Protein AF-A0A660N6W1-F1 (afdb_monomer_lite)

Secondary structure (DSSP, 8-state):
---------------SEEEEEETTEEEEEE--SS------TT--EEEEEEEEE-TT-SS---EEEEEEEE-TT---EE--HHHH----SEEE-TT--EEEEEEE-SB-SSSPBPEEEEEEEEETTEEPBTTEETTEEEEEETTEEEEEEPP--------

Foldseek 3Di:
DDDDDDDDDDDDDDPQWDFDQDPNDTDTDRHDPDPPPVPPLFFFDKAKFFEAEDPVCPFFFKWFKWKWKDFPVDDIGTPDCVVQVWDGRDIQHRPHGMDIDGRHTQADPVRTGIQMWMDIQATHHAGDDPQDGPQWGWDTDRRYIYIYGNPDPDDDDDD

Structure (mmCIF, N/CA/C/O backbone):
data_AF-A0A660N6W1-F1
#
_entry.id   AF-A0A660N6W1-F1
#
loop_
_atom_site.group_PDB
_atom_site.id
_atom_site.type_symbol
_atom_site.label_atom_id
_atom_site.label_alt_id
_atom_site.label_comp_id
_atom_site.label_asym_id
_atom_site.label_entity_id
_atom_site.label_seq_id
_atom_site.pdbx_PDB_ins_code
_atom_site.Cartn_x
_atom_site.Cartn_y
_atom_site.Cartn_z
_atom_site.occupancy
_atom_site.B_iso_or_equiv
_atom_site.auth_seq_id
_atom_site.auth_comp_id
_atom_site.auth_asym_id
_atom_site.auth_atom_id
_atom_site.pdbx_PDB_model_num
ATOM 1 N N . MET A 1 1 ? -23.979 43.319 13.286 1.00 30.59 1 MET A N 1
ATOM 2 C CA . MET A 1 1 ? -23.579 43.228 11.863 1.00 30.59 1 MET A CA 1
ATOM 3 C C . MET A 1 1 ? -22.225 42.521 11.792 1.00 30.59 1 MET A C 1
ATOM 5 O O . MET A 1 1 ? -21.329 42.966 12.482 1.00 30.59 1 MET A O 1
ATOM 9 N N . ARG A 1 2 ? -22.143 41.420 11.018 1.00 29.36 2 ARG A N 1
ATOM 10 C CA . ARG A 1 2 ? -20.960 40.712 10.450 1.00 29.36 2 ARG A CA 1
ATOM 11 C C . ARG A 1 2 ? -19.738 40.310 11.326 1.00 29.36 2 ARG A C 1
ATOM 13 O O . ARG A 1 2 ? -18.874 41.118 11.604 1.00 29.36 2 ARG A O 1
ATOM 20 N N . ILE A 1 3 ? -19.677 39.008 11.647 1.00 35.12 3 ILE A N 1
ATOM 21 C CA . ILE A 1 3 ? -18.699 37.940 11.275 1.00 35.12 3 ILE A CA 1
ATOM 22 C C . ILE A 1 3 ? -17.194 38.261 10.971 1.00 35.12 3 ILE A C 1
ATOM 24 O O . ILE A 1 3 ? -16.915 38.938 9.987 1.00 35.12 3 ILE A O 1
ATOM 28 N N . LYS A 1 4 ? -16.321 37.495 11.682 1.00 43.16 4 LYS A N 1
ATOM 29 C CA . LYS A 1 4 ? -14.975 36.868 11.418 1.00 43.16 4 LYS A CA 1
ATOM 30 C C . LYS A 1 4 ? -13.650 37.657 11.412 1.00 43.16 4 LYS A C 1
ATOM 32 O O . LYS A 1 4 ? -13.449 38.500 10.549 1.00 43.16 4 LYS A O 1
ATOM 37 N N . SER A 1 5 ? -12.682 37.100 12.160 1.00 29.45 5 SER A N 1
ATOM 38 C CA . SER A 1 5 ? -11.347 36.660 11.687 1.00 29.45 5 SER A CA 1
ATOM 39 C C . SER A 1 5 ? -10.686 35.705 12.708 1.00 29.45 5 SER A C 1
ATOM 41 O O . SER A 1 5 ? -10.885 35.859 13.910 1.00 29.45 5 SER A O 1
ATOM 43 N N . GLU A 1 6 ? -9.978 34.684 12.213 1.00 50.72 6 GLU A N 1
ATOM 44 C CA . GLU A 1 6 ? -9.013 33.842 12.948 1.00 50.72 6 GLU A CA 1
ATOM 45 C C . GLU A 1 6 ? -7.795 34.689 13.375 1.00 50.72 6 GLU A C 1
ATOM 47 O O . GLU A 1 6 ? -7.486 35.619 12.642 1.00 50.72 6 GLU A O 1
ATOM 52 N N . ASP A 1 7 ? -7.167 34.395 14.530 1.00 31.02 7 ASP A N 1
ATOM 53 C CA . ASP A 1 7 ? -5.745 34.639 14.910 1.00 31.02 7 ASP A CA 1
ATOM 54 C C . ASP A 1 7 ? -5.585 34.423 16.446 1.00 31.02 7 ASP A C 1
ATOM 56 O O . ASP A 1 7 ? -6.349 34.967 17.233 1.00 31.02 7 ASP A O 1
ATOM 60 N N . VAL A 1 8 ? -4.853 33.403 16.920 1.00 28.94 8 VAL A N 1
ATOM 61 C CA . VAL A 1 8 ? -3.441 33.434 17.382 1.00 28.94 8 VAL A CA 1
ATOM 62 C C . VAL A 1 8 ? -3.237 34.016 18.807 1.00 28.94 8 VAL A C 1
ATOM 64 O O . VAL A 1 8 ? -3.308 35.214 19.027 1.00 28.94 8 VAL A O 1
ATOM 67 N N . VAL A 1 9 ? -2.947 33.070 19.723 1.00 43.66 9 VAL A N 1
ATOM 68 C CA . VAL A 1 9 ? -2.293 33.075 21.062 1.00 43.66 9 VAL A CA 1
ATOM 69 C C . VAL A 1 9 ? -2.525 34.230 22.043 1.00 43.66 9 VAL A C 1
ATOM 71 O O . VAL A 1 9 ? -2.009 35.324 21.860 1.00 43.66 9 VAL A O 1
ATOM 74 N N . GLU A 1 10 ? -3.066 33.893 23.220 1.00 26.36 10 GLU A N 1
ATOM 75 C CA . GLU A 1 10 ? -2.702 34.596 24.451 1.00 26.36 10 GLU A CA 1
ATOM 76 C C . GLU A 1 10 ? -2.597 33.624 25.633 1.00 26.36 10 GLU A C 1
ATOM 78 O O . GLU A 1 10 ? -3.434 32.747 25.852 1.00 26.36 10 GLU A O 1
ATOM 83 N N . SER A 1 11 ? -1.485 33.757 26.347 1.00 32.97 11 SER A N 1
ATOM 84 C CA . SER A 1 11 ? -1.111 33.062 27.570 1.00 32.97 11 SER A CA 1
ATOM 85 C C . SER A 1 11 ? -2.173 33.242 28.657 1.00 32.97 11 SER A C 1
ATOM 87 O O . SER A 1 11 ? -2.196 34.261 29.343 1.00 32.97 11 SER A O 1
ATOM 89 N N . GLY A 1 12 ? -3.037 32.244 28.822 1.00 25.19 12 GLY A N 1
ATOM 90 C CA . GLY A 1 12 ? -3.954 32.130 29.951 1.00 25.19 12 GLY A CA 1
ATOM 91 C C . GLY A 1 12 ? -3.387 31.158 30.976 1.00 25.19 12 GLY A C 1
ATOM 92 O O . GLY A 1 12 ? -3.055 30.026 30.636 1.00 25.19 12 GLY A O 1
ATOM 93 N N . THR A 1 13 ? -3.243 31.615 32.215 1.00 25.70 13 THR A N 1
ATOM 94 C CA . THR A 1 13 ? -2.825 30.837 33.387 1.00 25.70 13 THR A CA 1
ATOM 95 C C . THR A 1 13 ? -3.499 29.466 33.423 1.00 25.70 13 THR A C 1
ATOM 97 O O . THR A 1 13 ? -4.726 29.386 33.490 1.00 25.70 13 THR A O 1
ATOM 100 N N . TYR A 1 14 ? -2.695 28.400 33.387 1.00 32.94 14 TYR A N 1
ATOM 101 C CA . TYR A 1 14 ? -3.159 27.045 33.665 1.00 32.94 14 TYR A CA 1
ATOM 102 C C . TYR A 1 14 ? -3.793 27.046 35.060 1.00 32.94 14 TYR A C 1
ATOM 104 O O . TYR A 1 14 ? -3.113 27.328 36.042 1.00 32.94 14 TYR A O 1
ATOM 112 N N . SER A 1 15 ? -5.093 26.770 35.164 1.00 36.34 15 SER A N 1
ATOM 113 C CA . SER A 1 15 ? -5.615 26.240 36.419 1.00 36.34 15 SER A CA 1
ATOM 114 C C . SER A 1 15 ? -4.965 24.871 36.599 1.00 36.34 15 SER A C 1
ATOM 116 O O . SER A 1 15 ? -5.079 24.043 35.695 1.00 36.34 15 SER A O 1
ATOM 118 N N . ASP A 1 16 ? -4.292 24.638 37.727 1.00 42.66 16 ASP A N 1
ATOM 119 C CA . ASP A 1 16 ? -3.532 23.416 38.065 1.00 42.66 16 ASP A CA 1
ATOM 120 C C . ASP A 1 16 ? -4.373 22.120 38.098 1.00 42.66 16 ASP A C 1
ATOM 122 O O . ASP A 1 16 ? -3.907 21.071 38.541 1.00 42.66 16 ASP A O 1
ATOM 126 N N . GLU A 1 17 ? -5.613 22.167 37.620 1.00 42.69 17 GLU A N 1
ATOM 127 C CA . GLU A 1 17 ? -6.580 21.085 37.595 1.00 42.69 17 GLU A CA 1
ATOM 128 C C . GLU A 1 17 ? -6.751 20.583 36.156 1.00 42.69 17 GLU A C 1
ATOM 130 O O . GLU A 1 17 ? -7.305 21.271 35.295 1.00 42.69 17 GLU A O 1
ATOM 135 N N . ALA A 1 18 ? -6.282 19.363 35.882 1.00 45.84 18 ALA A N 1
ATOM 136 C CA . ALA A 1 18 ? -6.559 18.683 34.621 1.00 45.84 18 ALA A CA 1
ATOM 137 C C . ALA A 1 18 ? -7.734 17.718 34.803 1.00 45.84 18 ALA A C 1
ATOM 139 O O . ALA A 1 18 ? -7.827 16.998 35.801 1.00 45.84 18 ALA A O 1
ATOM 140 N N . LYS A 1 19 ? -8.621 17.679 33.807 1.00 48.03 19 LYS A N 1
ATOM 141 C CA . LYS A 1 19 ? -9.695 16.688 33.732 1.00 48.03 19 LYS A CA 1
ATOM 142 C C . LYS A 1 19 ? -9.100 15.330 33.351 1.00 48.03 19 LYS A C 1
ATOM 144 O O . LYS A 1 19 ? -8.490 15.205 32.289 1.00 48.03 19 LYS A O 1
ATOM 149 N N . VAL A 1 20 ? -9.293 14.321 34.195 1.00 44.44 20 VAL A N 1
ATOM 150 C CA . VAL A 1 20 ? -8.825 12.944 33.984 1.00 44.44 20 VAL A CA 1
ATOM 151 C C . VAL A 1 20 ? -10.034 12.010 33.986 1.00 44.44 20 VAL A C 1
ATOM 153 O O . VAL A 1 20 ? -10.952 12.180 34.783 1.00 44.44 20 VAL A O 1
ATOM 156 N N . ILE A 1 21 ? -10.053 11.025 33.087 1.00 47.75 21 ILE A N 1
ATOM 157 C CA . ILE A 1 21 ? -11.051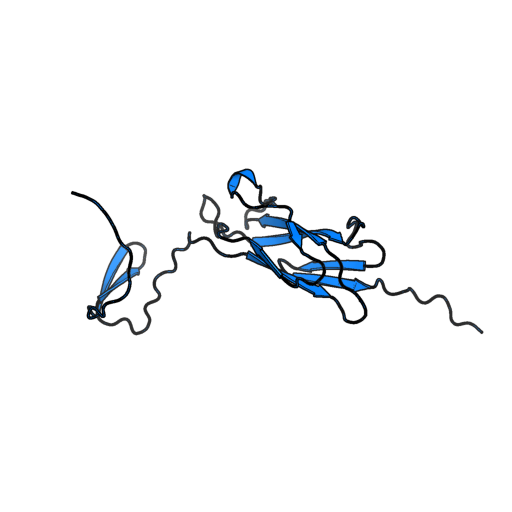 9.949 33.117 1.00 47.75 21 ILE A CA 1
ATOM 158 C C . ILE A 1 21 ? -10.391 8.737 33.766 1.00 47.75 21 ILE A C 1
ATOM 160 O O . ILE A 1 21 ? -9.451 8.173 33.203 1.00 47.75 21 ILE A O 1
ATOM 164 N N . ILE A 1 22 ? -10.873 8.339 34.942 1.00 44.00 22 ILE A N 1
ATOM 165 C CA . ILE A 1 22 ? -10.389 7.167 35.679 1.00 44.00 22 ILE A CA 1
ATOM 166 C C . ILE A 1 22 ? -11.564 6.202 35.800 1.00 44.00 22 ILE A C 1
ATOM 168 O O . ILE A 1 22 ? -12.606 6.560 36.334 1.00 44.00 22 ILE A O 1
ATOM 172 N N . ASN A 1 23 ? -11.417 4.983 35.274 1.00 41.12 23 ASN A N 1
ATOM 173 C CA . ASN A 1 23 ? -12.458 3.943 35.298 1.00 41.12 23 ASN A CA 1
ATOM 174 C C . ASN A 1 23 ? -13.815 4.362 34.692 1.00 41.12 23 ASN A C 1
ATOM 176 O O . ASN A 1 23 ? -14.845 3.802 35.047 1.00 41.12 23 ASN A O 1
ATOM 180 N N . GLY A 1 24 ? -13.811 5.316 33.754 1.00 44.62 24 GLY A N 1
ATOM 181 C CA . GLY A 1 24 ? -15.020 5.801 33.079 1.00 44.62 24 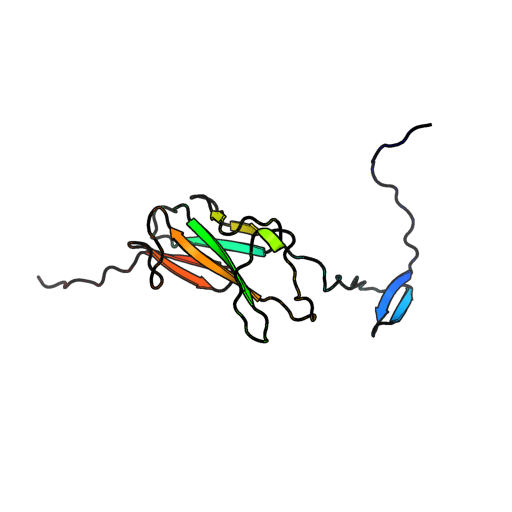GLY A CA 1
ATOM 182 C C . GLY A 1 24 ? -15.690 7.008 33.738 1.00 44.62 24 GLY A C 1
ATOM 183 O O . GLY A 1 24 ? -16.568 7.595 33.112 1.00 44.62 24 GLY A O 1
ATOM 184 N N . ASP A 1 25 ? -15.229 7.432 34.917 1.00 37.72 25 ASP A N 1
ATOM 185 C CA . ASP A 1 25 ? -15.757 8.602 35.616 1.00 37.72 25 ASP A CA 1
ATOM 186 C C . ASP A 1 25 ? -14.852 9.825 35.429 1.00 37.72 25 ASP A C 1
ATOM 188 O O . ASP A 1 25 ? -13.618 9.732 35.435 1.00 37.72 25 ASP A O 1
ATOM 192 N N . GLU A 1 26 ? -15.477 10.992 35.258 1.00 53.84 26 GLU A N 1
ATOM 193 C CA . GLU A 1 26 ? -14.780 12.272 35.155 1.00 53.84 26 GLU A CA 1
ATOM 194 C C . GLU A 1 26 ? -14.306 12.725 36.540 1.00 53.84 26 GLU A C 1
ATOM 196 O O . GLU A 1 26 ? -15.109 12.917 37.453 1.00 53.84 26 GLU A O 1
ATOM 201 N N . GLN A 1 27 ? -12.998 12.914 36.694 1.00 47.78 27 GLN A N 1
ATOM 202 C CA . GLN A 1 27 ? -12.375 13.393 37.925 1.00 47.78 27 GLN A CA 1
ATOM 203 C C . GLN A 1 27 ? -11.494 14.611 37.618 1.00 47.78 27 GLN A C 1
ATOM 205 O O . GLN A 1 27 ? -10.864 14.696 36.560 1.00 47.78 27 GLN A O 1
ATOM 210 N N . TYR A 1 28 ? -11.443 15.561 38.550 1.00 48.28 28 TYR A N 1
ATOM 211 C CA . TYR A 1 28 ? -10.576 16.739 38.474 1.00 48.28 28 TYR A CA 1
ATOM 212 C C . TYR A 1 28 ? -9.423 16.556 39.458 1.00 48.28 28 TYR A C 1
ATOM 214 O O . TYR A 1 28 ? -9.655 16.365 40.651 1.00 48.28 28 TYR A O 1
ATOM 222 N N . GLN A 1 29 ? -8.185 16.562 38.960 1.00 40.94 29 GLN A N 1
ATOM 223 C CA . GLN A 1 29 ? -6.997 16.360 39.790 1.00 40.94 29 GLN A CA 1
ATOM 224 C C . GLN A 1 29 ? -6.080 17.580 39.724 1.00 40.94 29 GLN A C 1
ATOM 226 O O . GLN A 1 29 ? -5.630 17.962 38.643 1.00 40.94 29 GLN A O 1
ATOM 231 N N . SER A 1 30 ? -5.771 18.147 40.893 1.00 38.47 30 SER A N 1
ATOM 232 C CA . SER A 1 30 ? -4.775 19.206 41.050 1.00 38.47 30 SER A CA 1
ATOM 233 C C . SER A 1 30 ? -3.353 18.624 40.991 1.00 38.47 30 SER A C 1
ATOM 235 O O . SER A 1 30 ? -3.036 17.719 41.767 1.00 38.47 30 SER A O 1
ATOM 237 N N . ASN A 1 31 ? -2.497 19.150 40.112 1.00 44.28 31 ASN A N 1
ATOM 238 C CA . ASN A 1 31 ? -1.086 18.779 39.901 1.00 44.28 31 ASN A CA 1
ATOM 239 C C . ASN A 1 31 ? -0.780 17.326 39.460 1.00 44.28 31 ASN A C 1
ATOM 241 O O . ASN A 1 31 ? -0.000 16.636 40.126 1.00 44.28 31 ASN A O 1
ATOM 245 N N . PRO A 1 32 ? -1.273 16.830 38.307 1.00 37.09 32 PRO A N 1
ATOM 246 C CA . PRO A 1 32 ? -0.768 15.578 37.751 1.00 37.09 32 PRO A CA 1
ATOM 247 C C . PRO A 1 32 ? 0.614 15.815 37.115 1.00 37.09 32 PRO A C 1
ATOM 249 O O . PRO A 1 32 ? 0.727 16.421 36.053 1.00 37.09 32 PRO A O 1
ATOM 252 N N . THR A 1 33 ? 1.688 15.291 37.719 1.00 36.62 33 THR A N 1
ATOM 253 C CA . THR A 1 33 ? 3.061 15.344 37.157 1.00 36.62 33 THR A CA 1
ATOM 254 C C . THR A 1 33 ? 3.212 14.511 35.870 1.00 36.62 33 THR A C 1
ATOM 256 O O . THR A 1 33 ? 4.248 14.518 35.213 1.00 36.62 33 THR A O 1
ATOM 259 N N . THR A 1 34 ? 2.162 13.810 35.445 1.00 36.03 34 THR A N 1
ATOM 260 C CA . THR A 1 34 ? 2.028 13.262 34.095 1.00 36.03 34 THR A CA 1
ATOM 261 C C . THR A 1 34 ? 0.555 13.308 33.711 1.00 36.03 34 THR A C 1
ATOM 263 O O . THR A 1 34 ? -0.225 12.429 34.070 1.00 36.03 34 THR A O 1
ATOM 266 N N . VAL A 1 35 ? 0.155 14.352 32.986 1.00 36.38 35 VAL A N 1
ATOM 267 C CA . VAL A 1 35 ? -1.142 14.373 32.308 1.00 36.38 35 VAL A CA 1
ATOM 268 C C . VAL A 1 35 ? -1.027 13.437 31.108 1.00 36.38 35 VAL A C 1
ATOM 270 O O . VAL A 1 35 ? -0.656 13.852 30.012 1.00 36.38 35 VAL A O 1
ATOM 273 N N . HIS A 1 36 ? -1.348 12.156 31.285 1.00 39.03 36 HIS A N 1
ATOM 274 C CA . HIS A 1 36 ? -1.844 11.389 30.151 1.00 39.03 36 HIS A CA 1
ATOM 275 C C . HIS A 1 36 ? -3.229 11.954 29.857 1.00 39.03 36 HIS A C 1
ATOM 277 O O . HIS A 1 36 ? -4.226 11.485 30.400 1.00 39.03 36 HIS A O 1
ATOM 283 N N . LEU A 1 37 ? -3.294 13.000 29.024 1.00 39.25 37 LEU A N 1
ATOM 284 C CA . LEU A 1 37 ? -4.505 13.265 28.259 1.00 39.25 37 LEU A CA 1
ATOM 285 C C . LEU A 1 37 ? -4.827 11.912 27.640 1.00 39.25 37 LEU A C 1
ATOM 287 O O . LEU A 1 37 ? -4.031 11.437 26.832 1.00 39.25 37 LEU A O 1
ATOM 291 N N . ALA A 1 38 ? -5.874 11.239 28.121 1.00 41.78 38 ALA A N 1
ATOM 292 C CA . ALA A 1 38 ? -6.251 9.940 27.600 1.00 41.78 38 ALA A CA 1
ATOM 293 C C . ALA A 1 38 ? -6.456 10.155 26.103 1.00 41.78 38 ALA A C 1
ATOM 295 O O . ALA A 1 38 ? -7.423 10.802 25.696 1.00 41.78 38 ALA A O 1
ATOM 296 N N . GLU A 1 39 ? -5.473 9.753 25.293 1.00 52.75 39 GLU A N 1
ATOM 297 C CA . GLU A 1 39 ? -5.548 9.918 23.855 1.00 52.75 39 GLU A CA 1
ATOM 298 C C . GLU A 1 39 ? -6.844 9.238 23.458 1.00 52.75 39 GLU A C 1
ATOM 300 O O . GLU A 1 39 ? -6.997 8.045 23.717 1.00 52.75 39 GLU A O 1
ATOM 305 N N . ASN A 1 40 ? -7.802 10.010 22.934 1.00 59.91 40 ASN A N 1
ATOM 306 C CA . ASN A 1 40 ? -9.112 9.485 22.580 1.00 59.91 40 ASN A CA 1
ATOM 307 C C . ASN A 1 40 ? -8.888 8.181 21.790 1.00 59.91 40 ASN A C 1
ATOM 309 O O . ASN A 1 40 ? -8.311 8.242 20.703 1.00 59.91 40 ASN A O 1
ATOM 313 N N . PRO A 1 41 ? -9.275 7.005 22.317 1.00 60.84 41 PRO A N 1
ATOM 314 C CA . PRO A 1 41 ? -8.910 5.728 21.708 1.00 60.84 41 PRO A CA 1
ATOM 315 C C . PRO A 1 41 ? -9.549 5.558 20.322 1.00 60.84 41 PRO A C 1
ATOM 317 O O . PRO A 1 41 ? -9.041 4.798 19.501 1.00 60.84 41 PRO A O 1
ATOM 320 N N . LYS A 1 42 ? -10.605 6.337 20.033 1.00 66.50 42 LYS A N 1
ATOM 321 C CA . LYS A 1 42 ? -11.271 6.448 18.728 1.00 66.50 42 LYS A CA 1
ATOM 322 C C . LYS A 1 42 ? -10.627 7.474 17.790 1.00 66.50 42 LYS A C 1
ATOM 324 O O . LYS A 1 42 ? -11.124 7.683 16.688 1.00 66.50 42 LYS A O 1
ATOM 329 N N . LYS A 1 43 ? -9.559 8.159 18.208 1.00 79.06 43 LYS A N 1
ATOM 330 C CA . LYS A 1 43 ? -8.845 9.114 17.358 1.00 79.06 43 LYS A CA 1
ATOM 331 C C . LYS A 1 43 ? -8.279 8.372 16.152 1.00 79.06 43 LYS A C 1
ATOM 333 O O . LYS A 1 43 ? -7.572 7.373 16.293 1.00 79.06 43 LYS A O 1
ATOM 338 N N . ASN A 1 44 ? -8.572 8.900 14.972 1.00 85.94 44 ASN A N 1
ATOM 339 C CA . ASN A 1 44 ? -7.995 8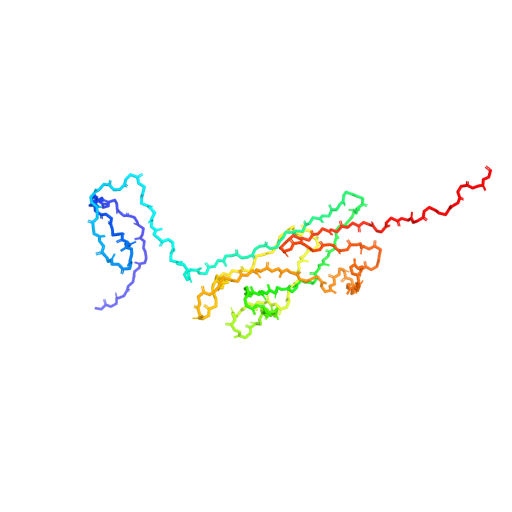.393 13.741 1.00 85.94 44 ASN A CA 1
ATOM 340 C C . ASN A 1 44 ? -6.475 8.608 13.717 1.00 85.94 44 ASN A C 1
ATOM 342 O O . ASN A 1 44 ? -5.949 9.574 14.277 1.00 85.94 44 ASN A O 1
ATOM 346 N N . ILE A 1 45 ? -5.772 7.703 13.045 1.00 84.06 45 ILE A N 1
ATOM 347 C CA . ILE A 1 45 ? -4.313 7.671 12.957 1.00 84.06 45 ILE A CA 1
ATOM 348 C C . ILE A 1 45 ? -3.847 7.771 11.505 1.00 84.06 45 ILE A C 1
ATOM 350 O O . ILE A 1 45 ? -4.566 7.427 10.569 1.00 84.06 45 ILE A O 1
ATOM 354 N N . ASN A 1 46 ? -2.611 8.225 11.315 1.00 89.06 46 ASN A N 1
ATOM 355 C CA . ASN A 1 46 ? -1.955 8.182 10.014 1.00 89.06 46 ASN A CA 1
ATOM 356 C C . ASN A 1 46 ? -1.269 6.827 9.837 1.00 89.06 46 ASN A C 1
ATOM 358 O O . ASN A 1 46 ? -0.537 6.377 10.717 1.00 89.06 46 ASN A O 1
ATOM 362 N N . ILE A 1 47 ? -1.481 6.199 8.686 1.00 92.50 47 ILE A N 1
ATOM 363 C CA . ILE A 1 47 ? -0.876 4.922 8.321 1.00 92.50 47 ILE A CA 1
ATOM 364 C C . ILE A 1 47 ? 0.142 5.178 7.222 1.00 92.50 47 ILE A C 1
ATOM 366 O O . ILE A 1 47 ? -0.221 5.624 6.136 1.00 92.50 47 ILE A O 1
ATOM 370 N N . THR A 1 48 ? 1.412 4.890 7.495 1.00 93.94 48 THR A N 1
ATOM 371 C CA . THR A 1 48 ? 2.514 5.144 6.561 1.00 93.94 48 THR A CA 1
ATOM 372 C C . THR A 1 48 ? 3.139 3.830 6.121 1.00 93.94 48 THR A C 1
ATOM 374 O O . THR A 1 48 ? 3.716 3.116 6.940 1.00 93.94 48 THR A O 1
ATOM 377 N N . ALA A 1 49 ? 3.056 3.523 4.826 1.00 92.00 49 ALA A N 1
ATOM 378 C CA . ALA A 1 49 ? 3.864 2.467 4.229 1.00 92.00 49 ALA A CA 1
ATOM 379 C C . ALA A 1 49 ? 5.275 2.977 3.934 1.00 92.00 49 ALA A C 1
ATOM 381 O O . ALA A 1 49 ? 5.437 4.115 3.492 1.00 92.00 49 ALA A O 1
ATOM 382 N N . ARG A 1 50 ? 6.283 2.125 4.144 1.00 90.69 50 ARG A N 1
ATOM 383 C CA . ARG A 1 50 ? 7.700 2.418 3.884 1.00 90.69 50 ARG A CA 1
ATOM 384 C C . ARG A 1 50 ? 8.263 1.453 2.852 1.00 90.69 50 ARG A C 1
ATOM 386 O O . ARG A 1 50 ? 8.033 0.248 2.938 1.00 90.69 50 ARG A O 1
ATOM 393 N N . VAL A 1 51 ? 9.000 1.986 1.885 1.00 91.62 51 VAL A N 1
ATOM 394 C CA . VAL A 1 51 ? 9.570 1.237 0.764 1.00 91.62 51 VAL A CA 1
ATOM 395 C C . VAL A 1 51 ? 11.086 1.184 0.897 1.00 91.62 51 VAL A C 1
ATOM 397 O O . VAL A 1 51 ? 11.779 2.203 0.839 1.00 91.62 51 VAL A O 1
ATOM 400 N N . HIS A 1 52 ? 11.602 -0.032 1.015 1.00 91.50 52 HIS A N 1
ATOM 401 C CA . HIS A 1 52 ? 13.018 -0.341 1.099 1.00 91.50 52 HIS A CA 1
ATOM 402 C C . HIS A 1 52 ? 13.442 -1.088 -0.162 1.00 91.50 52 HIS A C 1
ATOM 404 O O . HIS A 1 52 ? 12.923 -2.156 -0.475 1.00 91.50 52 HIS A O 1
ATOM 410 N N . TRP A 1 53 ? 14.404 -0.518 -0.877 1.00 88.00 53 TRP A N 1
ATOM 411 C CA . TRP A 1 53 ? 15.028 -1.136 -2.042 1.00 88.00 53 TRP A CA 1
ATOM 412 C C . TRP A 1 53 ? 16.419 -1.606 -1.623 1.00 88.00 53 TRP A C 1
ATOM 414 O O . TRP A 1 53 ? 17.187 -0.793 -1.104 1.00 88.00 53 TRP A O 1
ATOM 424 N N . GLN A 1 54 ? 16.738 -2.890 -1.803 1.00 87.25 54 GLN A N 1
ATOM 425 C CA . GLN A 1 54 ? 18.101 -3.379 -1.576 1.00 87.25 54 GLN A CA 1
ATOM 426 C C . GLN A 1 54 ? 19.084 -2.735 -2.561 1.00 87.25 54 GLN A C 1
ATOM 428 O O . GLN A 1 54 ? 18.715 -2.413 -3.688 1.00 87.25 54 GLN A O 1
ATOM 433 N N . SER A 1 55 ? 20.334 -2.551 -2.132 1.00 76.94 55 SER A N 1
ATOM 434 C CA . SER A 1 55 ? 21.386 -1.836 -2.876 1.00 76.94 55 SER A CA 1
ATOM 435 C C . SER A 1 55 ? 21.621 -2.368 -4.288 1.00 76.94 55 SER A C 1
ATOM 437 O O . SER A 1 55 ? 21.882 -1.598 -5.209 1.00 76.94 55 SER A O 1
ATOM 439 N N . GLU A 1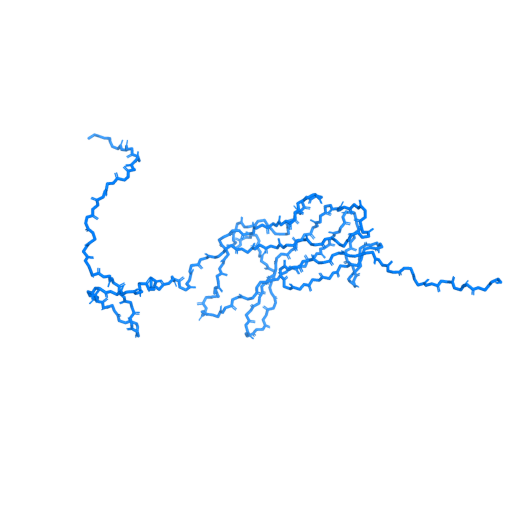 56 ? 21.505 -3.680 -4.466 1.00 80.88 56 GLU A N 1
ATOM 440 C CA . GLU A 1 56 ? 21.671 -4.368 -5.744 1.00 80.88 56 GLU A CA 1
ATOM 441 C C . GLU A 1 56 ? 20.632 -3.934 -6.791 1.00 80.88 56 GLU A C 1
ATOM 443 O O . GLU A 1 56 ? 20.927 -3.958 -7.990 1.00 80.88 56 GLU A O 1
ATOM 448 N N . LEU A 1 57 ? 19.455 -3.451 -6.367 1.00 78.50 57 LEU A N 1
ATOM 449 C CA . LEU A 1 57 ? 18.516 -2.755 -7.246 1.00 78.50 57 LEU A CA 1
ATOM 450 C C . LEU A 1 57 ? 19.071 -1.363 -7.562 1.00 78.50 57 LEU A C 1
ATOM 452 O O . LEU A 1 57 ? 18.782 -0.376 -6.891 1.00 78.50 57 LEU A O 1
ATOM 456 N N . LYS A 1 58 ? 19.834 -1.283 -8.658 1.00 76.81 58 LYS A N 1
ATOM 457 C CA . LYS A 1 58 ? 20.432 -0.044 -9.198 1.00 76.81 58 LYS A CA 1
ATOM 458 C C . LYS A 1 58 ? 19.411 1.056 -9.532 1.00 76.81 58 LYS A C 1
ATOM 460 O O . LYS A 1 58 ? 19.797 2.169 -9.880 1.00 76.81 58 LYS A O 1
ATOM 465 N N . GLN A 1 59 ? 18.117 0.745 -9.485 1.00 83.62 59 GLN A N 1
ATOM 466 C CA . GLN A 1 59 ? 17.026 1.661 -9.776 1.00 83.62 59 GLN A CA 1
ATOM 467 C C . GLN A 1 59 ? 15.750 1.247 -9.027 1.00 83.62 59 GLN A C 1
ATOM 469 O O . GLN A 1 59 ? 15.435 0.064 -8.928 1.00 83.62 59 GLN A O 1
ATOM 474 N N . ALA A 1 60 ? 15.005 2.241 -8.537 1.00 89.75 60 ALA A N 1
ATOM 475 C CA . ALA A 1 60 ? 13.650 2.074 -8.015 1.00 89.75 60 ALA A CA 1
ATOM 476 C C . ALA A 1 60 ? 12.602 2.205 -9.134 1.00 89.75 60 ALA A C 1
ATOM 478 O O . ALA A 1 60 ? 12.882 2.760 -10.199 1.00 89.75 60 ALA A O 1
ATOM 479 N N . PHE A 1 61 ? 11.381 1.734 -8.887 1.00 94.38 61 PHE A N 1
ATOM 480 C CA . PHE A 1 61 ? 10.266 1.763 -9.839 1.00 94.38 61 PHE A CA 1
ATOM 481 C C . PHE A 1 61 ? 8.997 2.289 -9.163 1.00 94.38 61 PHE A C 1
ATOM 483 O O . PHE A 1 61 ? 8.841 2.102 -7.956 1.00 94.38 61 PHE A O 1
ATOM 490 N N . PRO A 1 62 ? 8.075 2.940 -9.899 1.00 97.19 62 PRO A N 1
ATOM 491 C CA . PRO A 1 62 ? 6.770 3.271 -9.341 1.00 97.19 62 PRO A CA 1
ATOM 492 C C . PRO A 1 62 ? 6.011 1.986 -8.988 1.00 97.19 62 PRO A C 1
ATOM 494 O O . PRO A 1 62 ? 6.159 0.970 -9.667 1.00 97.19 62 PRO A O 1
ATOM 497 N N . MET A 1 63 ? 5.187 2.028 -7.946 1.00 97.19 63 MET A N 1
ATOM 498 C CA . MET A 1 63 ? 4.495 0.844 -7.427 1.00 97.19 63 MET A CA 1
ATOM 499 C C . MET A 1 63 ? 3.013 1.115 -7.223 1.00 97.19 63 MET A C 1
ATOM 501 O O . MET A 1 63 ? 2.646 2.194 -6.763 1.00 97.19 63 MET A O 1
ATOM 505 N N . VAL A 1 64 ? 2.161 0.135 -7.518 1.00 98.38 64 VAL A N 1
ATOM 506 C CA . VAL A 1 64 ? 0.741 0.177 -7.141 1.00 98.38 64 VAL A CA 1
ATOM 507 C C . VAL A 1 64 ? 0.568 -0.597 -5.841 1.00 98.38 64 VAL A C 1
ATOM 509 O O . VAL A 1 64 ? 0.860 -1.789 -5.804 1.00 98.38 64 VAL A O 1
ATOM 512 N N . VAL A 1 65 ? 0.101 0.078 -4.792 1.00 97.56 65 VAL A N 1
ATOM 513 C CA . VAL A 1 65 ? -0.015 -0.457 -3.429 1.00 97.56 65 VAL A CA 1
ATOM 514 C C . VAL A 1 65 ? -1.450 -0.309 -2.928 1.00 97.56 65 VAL A C 1
ATOM 516 O O . VAL A 1 65 ? -2.059 0.750 -3.081 1.00 97.56 65 VAL A O 1
ATOM 519 N N . GLU A 1 66 ? -1.985 -1.365 -2.328 1.00 97.44 66 GLU A N 1
ATOM 520 C CA . GLU A 1 66 ? -3.313 -1.431 -1.725 1.00 97.44 66 GLU A CA 1
ATOM 521 C C . GLU A 1 66 ? -3.202 -1.571 -0.203 1.00 97.44 66 GLU A C 1
ATOM 523 O O . GLU A 1 66 ? -2.464 -2.414 0.305 1.00 97.44 66 GLU A O 1
ATOM 528 N N . LEU A 1 67 ? -3.925 -0.727 0.531 1.00 95.94 67 LEU A N 1
ATOM 529 C CA . LEU A 1 67 ? -4.037 -0.801 1.982 1.00 95.94 67 LEU A CA 1
ATOM 530 C C . LEU A 1 67 ? -5.140 -1.783 2.387 1.00 95.94 67 LEU A C 1
ATOM 532 O O . LEU A 1 67 ? -6.289 -1.673 1.943 1.00 95.94 67 LEU A O 1
ATOM 536 N N . HIS A 1 68 ? -4.791 -2.682 3.294 1.00 93.94 68 HIS A N 1
ATOM 537 C CA . HIS A 1 68 ? -5.681 -3.627 3.946 1.00 93.94 68 HIS A CA 1
ATOM 538 C C . HIS A 1 68 ? -5.669 -3.415 5.459 1.00 93.94 68 HIS A C 1
ATOM 540 O O . HIS A 1 68 ? -4.767 -2.785 6.022 1.00 93.94 68 HIS A O 1
ATOM 546 N N . ARG A 1 69 ? -6.681 -3.965 6.119 1.00 92.25 69 ARG A N 1
ATOM 547 C CA . ARG A 1 69 ? -6.798 -4.004 7.574 1.00 92.25 69 ARG A CA 1
ATOM 548 C C . ARG A 1 69 ? -7.443 -5.310 8.018 1.00 92.25 69 ARG A C 1
ATOM 550 O O . ARG A 1 69 ? -8.125 -5.954 7.225 1.00 92.25 69 ARG A O 1
ATOM 557 N N . ARG A 1 70 ? -7.261 -5.660 9.284 1.00 88.38 70 ARG A N 1
ATOM 558 C CA . ARG A 1 70 ? -7.951 -6.774 9.944 1.00 88.38 70 ARG A CA 1
ATOM 559 C C . ARG A 1 70 ? -8.123 -6.505 11.430 1.00 88.38 70 ARG A C 1
ATOM 561 O O . ARG A 1 70 ? -7.291 -5.800 12.002 1.00 88.38 70 ARG A O 1
ATOM 568 N N . THR A 1 71 ? -9.154 -7.083 12.024 1.00 84.38 71 THR A N 1
ATOM 569 C CA . THR A 1 71 ? -9.305 -7.202 13.480 1.00 84.38 71 THR A CA 1
ATOM 570 C C . THR A 1 71 ? -8.742 -8.545 13.951 1.00 84.38 71 THR A C 1
ATOM 572 O O . THR A 1 71 ? -8.427 -9.423 13.140 1.00 84.38 71 THR A O 1
ATOM 575 N N . ASP A 1 72 ? -8.579 -8.697 15.258 1.00 75.56 72 ASP A N 1
ATOM 576 C CA . ASP A 1 72 ? -8.263 -9.963 15.927 1.00 75.56 72 ASP A CA 1
ATOM 577 C C . ASP A 1 72 ? -9.332 -11.043 15.694 1.00 75.56 72 ASP A C 1
ATOM 579 O O . ASP A 1 72 ? -8.983 -12.208 15.510 1.00 75.56 72 ASP A O 1
ATOM 583 N N . GLU A 1 73 ? -10.602 -10.650 15.576 1.00 72.56 73 GLU A N 1
ATOM 584 C CA . GLU A 1 73 ? -11.719 -11.537 15.209 1.00 72.56 73 GLU A CA 1
ATOM 585 C C . GLU A 1 73 ? -11.721 -11.976 13.728 1.00 72.56 73 GLU A C 1
ATOM 587 O O . GLU A 1 73 ? -12.546 -12.785 13.300 1.00 72.56 73 GLU A O 1
ATOM 592 N N . GLY A 1 74 ? -10.741 -11.525 12.939 1.00 67.00 74 GLY A N 1
ATOM 593 C CA . GLY A 1 74 ? -10.236 -12.337 11.834 1.00 67.00 74 GLY A CA 1
ATOM 594 C C . GLY A 1 74 ? -10.939 -12.181 10.489 1.00 67.00 74 GLY A C 1
ATOM 595 O O . GLY A 1 74 ? -11.168 -13.171 9.792 1.00 67.00 74 GLY A O 1
ATOM 596 N N . ARG A 1 75 ? -11.194 -10.948 10.042 1.00 77.56 75 ARG A N 1
ATOM 597 C CA . ARG A 1 75 ? -11.490 -10.695 8.621 1.00 77.56 75 ARG A CA 1
ATOM 598 C C . ARG A 1 75 ? -10.510 -9.711 8.005 1.00 77.56 75 ARG A C 1
ATOM 600 O O . ARG A 1 75 ? -10.408 -8.563 8.426 1.00 77.56 75 ARG A O 1
ATOM 607 N N . ASP A 1 76 ? -9.807 -10.186 6.982 1.00 86.31 76 ASP A N 1
ATOM 608 C CA . ASP A 1 76 ? -9.003 -9.345 6.106 1.00 86.31 76 ASP A CA 1
ATOM 609 C C . ASP A 1 76 ? -9.922 -8.511 5.208 1.00 86.31 76 ASP A C 1
ATOM 611 O O . ASP A 1 76 ? -10.737 -9.040 4.447 1.00 86.31 76 ASP A O 1
ATOM 615 N N . GLU A 1 77 ? -9.761 -7.194 5.258 1.00 90.56 77 GLU A N 1
ATOM 616 C CA . GLU A 1 77 ? -10.553 -6.246 4.486 1.00 90.56 77 GLU A CA 1
ATOM 617 C C . GLU A 1 77 ? -9.666 -5.308 3.673 1.00 90.56 77 GLU A C 1
ATOM 619 O O . GLU A 1 77 ? -8.656 -4.789 4.151 1.00 90.56 77 GLU A O 1
ATOM 624 N N . ILE A 1 78 ? -10.093 -5.019 2.443 1.00 90.19 78 ILE A N 1
ATOM 625 C CA . ILE A 1 78 ? -9.549 -3.904 1.662 1.00 90.19 78 ILE A CA 1
ATOM 626 C C . ILE A 1 78 ? -10.123 -2.601 2.221 1.00 90.19 78 ILE A C 1
ATOM 628 O O . ILE A 1 78 ? -11.341 -2.467 2.377 1.00 90.19 78 ILE A O 1
ATOM 632 N N . VAL A 1 79 ? -9.276 -1.595 2.437 1.00 87.12 79 VAL A N 1
ATOM 633 C CA . VAL A 1 79 ? -9.730 -0.244 2.791 1.00 87.12 79 VAL A CA 1
ATOM 634 C C . VAL A 1 79 ? -10.403 0.397 1.571 1.00 87.12 79 VAL A C 1
ATOM 636 O O . VAL A 1 79 ? -9.744 0.814 0.619 1.00 87.12 79 VAL A O 1
ATOM 639 N N . LYS A 1 80 ? -11.738 0.470 1.559 1.00 84.56 80 LYS A N 1
ATOM 640 C CA . LYS A 1 80 ? -12.507 0.934 0.389 1.00 84.56 80 LYS A CA 1
ATOM 641 C C . LYS A 1 80 ? -12.615 2.461 0.322 1.00 84.56 80 LYS A C 1
ATOM 643 O O . LYS A 1 80 ? -13.010 3.117 1.286 1.00 84.56 80 LYS A O 1
ATOM 648 N N . LYS A 1 81 ? -12.424 3.020 -0.882 1.00 72.50 81 LYS A N 1
ATOM 649 C CA . LYS A 1 81 ? -12.540 4.466 -1.175 1.00 72.50 81 LYS A CA 1
ATOM 650 C C . LYS A 1 81 ? -13.854 5.105 -0.712 1.00 72.50 81 LYS A C 1
ATOM 652 O O . LYS A 1 81 ? -13.846 6.240 -0.245 1.00 72.50 81 LYS A O 1
ATOM 657 N N . LYS A 1 82 ? -14.984 4.399 -0.852 1.00 69.12 82 LYS A N 1
ATOM 658 C CA . LYS A 1 82 ? -16.315 4.937 -0.514 1.00 69.12 82 LYS A CA 1
ATOM 659 C C . LYS A 1 82 ? -16.510 5.181 0.985 1.00 69.12 82 LYS A C 1
ATOM 661 O O . LYS A 1 82 ? -17.277 6.066 1.332 1.00 69.12 82 LYS A O 1
ATOM 666 N N . ILE A 1 83 ? -15.817 4.425 1.836 1.00 65.88 83 ILE A N 1
ATOM 667 C CA . ILE A 1 83 ? -15.995 4.493 3.291 1.00 65.88 83 ILE A CA 1
ATOM 668 C C . ILE A 1 83 ? -15.155 5.638 3.873 1.00 65.88 83 ILE A C 1
ATOM 670 O O . ILE A 1 83 ? -15.630 6.374 4.727 1.00 65.88 83 ILE A O 1
ATOM 674 N N . PHE A 1 84 ? -13.945 5.858 3.343 1.00 67.81 84 PHE A N 1
ATOM 675 C CA . PHE A 1 84 ? -12.974 6.772 3.962 1.00 67.81 84 PHE A CA 1
ATOM 676 C C . PHE A 1 84 ? -12.617 8.005 3.127 1.00 67.81 84 PHE A C 1
ATOM 678 O O . PHE A 1 84 ? -11.776 8.793 3.536 1.00 67.81 84 PHE A O 1
ATOM 685 N N . ARG A 1 85 ? -13.189 8.177 1.924 1.00 80.88 85 ARG A N 1
ATOM 686 C CA . ARG A 1 85 ? -12.724 9.172 0.924 1.00 80.88 85 ARG A CA 1
ATOM 687 C C . ARG A 1 85 ? -11.222 9.064 0.614 1.00 80.88 85 ARG A C 1
ATOM 689 O O . ARG A 1 85 ? -10.622 9.975 0.051 1.00 80.88 85 ARG A O 1
ATOM 696 N N . VAL A 1 86 ? -10.631 7.918 0.930 1.00 86.38 86 VAL A N 1
ATOM 697 C CA . VAL A 1 86 ? -9.219 7.615 0.744 1.00 86.38 86 VAL A CA 1
ATOM 698 C C . VAL A 1 86 ? -9.005 7.030 -0.648 1.00 86.38 86 VAL A C 1
ATOM 700 O O . VAL A 1 86 ? -9.764 6.175 -1.107 1.00 86.38 86 VAL A O 1
ATOM 703 N N . LYS A 1 87 ? -7.955 7.471 -1.345 1.00 90.81 87 LYS A N 1
ATOM 704 C CA . LYS A 1 87 ? -7.509 6.796 -2.567 1.00 90.81 87 LYS A CA 1
ATOM 705 C C . LYS A 1 87 ? -6.874 5.460 -2.173 1.00 90.81 87 LYS A C 1
ATOM 707 O O . LYS A 1 87 ? -5.900 5.444 -1.430 1.00 90.81 87 LYS A O 1
ATOM 712 N N . ASN A 1 88 ? -7.439 4.361 -2.660 1.00 94.31 88 ASN A N 1
ATOM 713 C CA . ASN A 1 88 ? -6.892 3.018 -2.507 1.00 94.31 88 ASN A CA 1
ATOM 714 C C . ASN A 1 88 ? -7.392 2.152 -3.683 1.00 94.31 88 ASN A C 1
ATOM 716 O O . ASN A 1 88 ? -8.605 2.169 -3.929 1.00 94.31 88 ASN A O 1
ATOM 720 N N . PRO A 1 89 ? -6.514 1.470 -4.442 1.00 96.56 89 PRO A N 1
ATOM 721 C CA . PRO A 1 89 ? -5.051 1.487 -4.339 1.00 96.56 89 PRO A CA 1
ATOM 722 C C . PRO A 1 89 ? -4.431 2.848 -4.707 1.00 96.56 89 PRO A C 1
ATOM 724 O O . PRO A 1 89 ? -5.079 3.730 -5.284 1.00 96.56 89 PRO A O 1
ATOM 727 N N . VAL A 1 90 ? -3.155 3.024 -4.367 1.00 96.81 90 VAL A N 1
ATOM 728 C CA . VAL A 1 90 ? -2.348 4.219 -4.654 1.00 96.81 90 VAL A CA 1
ATOM 729 C C . VAL A 1 90 ? -1.146 3.868 -5.516 1.00 96.81 90 VAL A C 1
ATOM 731 O O . VAL A 1 90 ? -0.672 2.737 -5.509 1.00 96.81 90 VAL A O 1
ATOM 734 N N . THR A 1 91 ? -0.636 4.858 -6.246 1.00 97.69 91 THR A N 1
ATOM 735 C CA . THR A 1 91 ? 0.657 4.747 -6.921 1.00 97.69 91 THR A CA 1
ATOM 736 C C . THR A 1 91 ? 1.694 5.473 -6.078 1.00 97.69 91 THR A C 1
ATOM 738 O O . THR A 1 91 ? 1.598 6.690 -5.919 1.00 97.69 91 THR A O 1
ATOM 741 N N . ILE A 1 92 ? 2.669 4.740 -5.548 1.00 96.56 92 ILE A N 1
ATOM 742 C CA . ILE A 1 92 ? 3.872 5.314 -4.946 1.00 96.56 92 ILE A CA 1
ATOM 743 C C . ILE A 1 92 ? 4.833 5.631 -6.093 1.00 96.56 92 ILE A C 1
ATOM 745 O O . ILE A 1 92 ? 5.113 4.773 -6.932 1.00 96.56 92 ILE A O 1
ATOM 749 N N . ALA A 1 93 ? 5.275 6.886 -6.178 1.00 96.06 93 ALA A N 1
ATOM 750 C CA . ALA A 1 93 ? 6.172 7.332 -7.238 1.00 96.06 93 ALA A CA 1
ATOM 751 C C . ALA A 1 93 ? 7.543 6.649 -7.133 1.00 96.06 93 ALA A C 1
ATOM 753 O O . ALA A 1 93 ? 7.962 6.253 -6.051 1.00 96.06 93 ALA A O 1
ATOM 754 N N . LYS A 1 94 ? 8.251 6.567 -8.263 1.00 91.94 94 LYS A N 1
ATOM 755 C CA . LYS A 1 94 ? 9.536 5.870 -8.415 1.00 91.94 94 LYS A CA 1
ATOM 756 C C . LYS A 1 94 ? 10.538 6.136 -7.287 1.00 91.94 94 LYS A C 1
ATOM 758 O O . LYS A 1 94 ? 11.108 5.198 -6.745 1.00 91.94 94 LYS A O 1
ATOM 763 N N . ASP A 1 95 ? 10.729 7.404 -6.940 1.00 89.12 95 ASP A N 1
ATOM 764 C CA . ASP A 1 95 ? 11.747 7.817 -5.971 1.00 89.12 95 ASP A CA 1
ATOM 765 C C . ASP A 1 95 ? 11.179 8.031 -4.558 1.00 89.12 95 ASP A C 1
ATOM 767 O O . ASP A 1 95 ? 11.932 8.271 -3.612 1.00 89.12 95 ASP A O 1
ATOM 771 N N . ALA A 1 96 ? 9.858 7.907 -4.391 1.00 91.94 96 ALA A N 1
ATOM 772 C CA . ALA A 1 96 ? 9.212 8.033 -3.094 1.00 91.94 96 ALA A CA 1
ATOM 773 C C . ALA A 1 96 ? 9.503 6.800 -2.229 1.00 91.94 96 ALA A C 1
ATOM 775 O O . ALA A 1 96 ? 9.392 5.655 -2.666 1.00 91.94 96 ALA A O 1
ATOM 776 N N . ARG A 1 97 ? 9.871 7.048 -0.970 1.00 90.88 97 ARG A N 1
ATOM 777 C CA . ARG A 1 97 ? 10.208 5.999 0.008 1.00 90.88 97 ARG A CA 1
ATOM 778 C C . ARG A 1 97 ? 9.096 5.724 1.004 1.00 90.88 97 ARG A C 1
ATOM 780 O O . ARG A 1 97 ? 9.190 4.777 1.776 1.00 90.88 97 ARG A O 1
ATOM 787 N N . GLU A 1 98 ? 8.040 6.520 0.975 1.00 92.38 98 GLU A N 1
ATOM 788 C CA . GLU A 1 98 ? 6.890 6.349 1.844 1.00 92.38 98 GLU A CA 1
ATOM 789 C C . GLU A 1 98 ? 5.614 6.892 1.203 1.00 92.38 98 GLU A C 1
ATOM 791 O O . GLU A 1 98 ? 5.649 7.730 0.298 1.00 92.38 98 GLU A O 1
ATOM 796 N N . TYR A 1 99 ? 4.479 6.397 1.686 1.00 93.31 99 TYR A N 1
ATOM 797 C CA . TYR A 1 99 ? 3.162 6.941 1.386 1.00 93.31 99 TYR A CA 1
ATOM 798 C C . TYR A 1 99 ? 2.284 6.866 2.629 1.00 93.31 99 TYR A C 1
ATOM 800 O O . TYR A 1 99 ? 2.259 5.837 3.304 1.00 93.31 99 TYR A O 1
ATOM 808 N N . THR A 1 100 ? 1.546 7.941 2.904 1.00 92.56 100 THR A N 1
ATOM 809 C CA . THR A 1 100 ? 0.717 8.056 4.107 1.00 92.56 100 THR A CA 1
ATOM 810 C C . THR A 1 100 ? -0.758 8.183 3.750 1.00 92.56 100 THR A C 1
ATOM 812 O O . THR A 1 100 ? -1.174 9.157 3.121 1.00 92.56 100 THR A O 1
ATOM 815 N N . TRP A 1 101 ? -1.558 7.230 4.223 1.00 91.81 101 TRP A N 1
ATOM 816 C CA . TRP A 1 101 ? -3.007 7.356 4.327 1.00 91.81 101 TRP A CA 1
ATOM 817 C C . TRP A 1 101 ? -3.341 8.079 5.632 1.00 91.81 101 TRP A C 1
ATOM 819 O O . TRP A 1 101 ? -2.934 7.643 6.709 1.00 91.81 101 TRP A O 1
ATOM 829 N N . LYS A 1 102 ? -4.037 9.213 5.534 1.00 88.38 102 LYS A N 1
ATOM 830 C CA . LYS A 1 102 ? -4.389 10.042 6.692 1.00 88.38 102 LYS A CA 1
ATOM 831 C C . LYS A 1 102 ? -5.743 9.651 7.268 1.00 88.38 102 LYS A C 1
ATOM 833 O O . LYS A 1 102 ? -6.591 9.143 6.538 1.00 88.38 102 LYS A O 1
ATOM 838 N N . ASP A 1 103 ? -5.926 9.947 8.550 1.00 86.56 103 ASP A N 1
ATOM 839 C CA . ASP A 1 103 ? -7.212 9.867 9.247 1.00 86.56 103 ASP A CA 1
ATOM 840 C C . ASP A 1 103 ? -7.890 8.487 9.156 1.00 86.56 103 ASP A C 1
ATOM 842 O O . ASP A 1 103 ? -9.106 8.374 8.992 1.00 86.56 103 ASP A O 1
ATOM 846 N N . MET A 1 104 ? -7.102 7.423 9.310 1.00 86.75 104 MET A N 1
ATOM 847 C CA . MET A 1 104 ? -7.582 6.044 9.304 1.00 86.75 104 MET A CA 1
ATOM 848 C C . MET A 1 104 ? -8.146 5.640 10.675 1.00 86.75 104 MET A C 1
ATOM 850 O O . MET A 1 104 ? -7.510 5.935 11.691 1.00 86.75 104 MET A O 1
ATOM 854 N N . PRO A 1 105 ? -9.285 4.924 10.744 1.00 87.81 105 PRO A N 1
ATOM 855 C CA . PRO A 1 105 ? -9.818 4.444 12.014 1.00 87.81 105 PRO A CA 1
ATOM 856 C C . PRO A 1 105 ? -8.833 3.522 12.718 1.00 87.81 105 PRO A C 1
ATOM 858 O O . PRO A 1 105 ? -8.297 2.589 12.117 1.00 87.81 105 PRO A O 1
ATOM 861 N N . ARG A 1 106 ? -8.617 3.760 14.006 1.00 83.50 106 ARG A N 1
ATOM 862 C CA . ARG A 1 106 ? -7.816 2.861 14.837 1.00 83.50 106 ARG A CA 1
ATOM 863 C C . ARG A 1 106 ? -8.604 1.619 15.260 1.00 83.50 106 ARG A C 1
ATOM 865 O O . ARG A 1 106 ? -8.007 0.554 15.394 1.00 83.50 106 ARG A O 1
ATOM 872 N N . LEU A 1 107 ? -9.912 1.773 15.452 1.00 84.62 107 LEU A N 1
ATOM 873 C CA . LEU A 1 107 ? -10.828 0.744 15.935 1.00 84.62 107 LEU A CA 1
ATOM 874 C C . LEU A 1 107 ? -11.940 0.483 14.911 1.00 84.62 107 LEU A C 1
ATOM 876 O O . LEU A 1 107 ? -12.222 1.363 14.089 1.00 84.62 107 LEU A O 1
ATOM 880 N N . ASP A 1 108 ? -12.553 -0.696 14.963 1.00 83.38 108 ASP A N 1
ATOM 881 C CA . ASP A 1 108 ? -13.858 -0.956 14.346 1.00 83.38 108 ASP A CA 1
ATOM 882 C C . ASP A 1 108 ? -15.011 -0.333 15.162 1.00 83.38 108 ASP A C 1
ATOM 884 O O . ASP A 1 108 ? -14.782 0.448 16.095 1.00 83.38 108 ASP A O 1
ATOM 888 N N . ASP A 1 109 ? -16.252 -0.619 14.763 1.00 83.38 109 ASP A N 1
ATOM 889 C CA . ASP A 1 109 ? -17.442 -0.053 15.405 1.00 83.38 109 ASP A CA 1
ATOM 890 C C . ASP A 1 109 ? -17.702 -0.693 16.786 1.00 83.38 109 ASP A C 1
ATOM 892 O O . ASP A 1 109 ? -18.308 -0.067 17.661 1.00 83.38 109 ASP A O 1
ATOM 896 N N . GLU A 1 110 ? -17.177 -1.899 17.007 1.00 83.81 110 GLU A N 1
ATOM 897 C CA . GLU A 1 110 ? -17.243 -2.690 18.235 1.00 83.81 110 GLU A CA 1
ATOM 898 C C . GLU A 1 110 ? -16.109 -2.371 19.233 1.00 83.81 110 GLU A C 1
ATOM 900 O O . GLU A 1 110 ? -16.208 -2.702 20.414 1.00 83.81 110 GLU A O 1
ATOM 905 N N . GLY A 1 111 ? -15.064 -1.661 18.800 1.00 80.81 111 GLY A N 1
ATOM 906 C CA . GLY A 1 111 ? -13.929 -1.243 19.624 1.00 80.81 111 GLY A CA 1
ATOM 907 C C . GLY A 1 111 ? -12.672 -2.114 19.501 1.00 80.81 111 GLY A C 1
ATOM 908 O O . GLY A 1 111 ? -11.730 -1.904 20.269 1.00 80.81 111 GLY A O 1
ATOM 909 N N . HIS A 1 112 ? -12.606 -3.042 18.545 1.00 82.19 112 HIS A N 1
ATOM 910 C CA . HIS A 1 112 ? -11.426 -3.863 18.268 1.00 82.19 112 HIS A CA 1
ATOM 911 C C . HIS A 1 112 ? -10.390 -3.108 17.437 1.00 82.19 112 HIS A C 1
ATOM 913 O O . HIS A 1 112 ? -10.713 -2.355 16.518 1.00 82.19 112 HIS A O 1
ATOM 919 N N . LEU A 1 113 ? -9.108 -3.331 17.733 1.00 83.44 113 LEU A N 1
ATOM 920 C CA . LEU A 1 113 ? -8.002 -2.677 17.037 1.00 83.44 113 LEU A CA 1
ATOM 921 C C . LEU A 1 113 ? -7.837 -3.196 15.608 1.00 83.44 113 LEU A C 1
ATOM 923 O O . LEU A 1 113 ? -7.676 -4.394 15.374 1.00 83.44 113 LEU A O 1
ATOM 927 N N . TYR A 1 114 ? -7.738 -2.267 14.659 1.00 85.62 114 TYR A N 1
ATOM 928 C CA . TYR A 1 114 ? -7.280 -2.598 13.319 1.00 85.62 114 TYR A CA 1
ATOM 929 C C . TYR A 1 114 ? -5.762 -2.775 13.278 1.00 85.62 114 TYR A C 1
ATOM 931 O O . TYR A 1 114 ? -4.990 -1.900 13.675 1.00 85.62 114 TYR A O 1
ATOM 939 N N . VAL A 1 115 ? -5.333 -3.875 12.666 1.00 89.19 115 VAL A N 1
ATOM 940 C CA . VAL A 1 115 ? -3.966 -4.076 12.189 1.00 89.19 115 VAL A CA 1
ATOM 941 C C . VAL A 1 115 ? -3.930 -3.785 10.694 1.00 89.19 115 VAL A C 1
ATOM 943 O O . VAL A 1 115 ? -4.524 -4.512 9.898 1.00 89.19 115 VAL A O 1
ATOM 946 N N . TYR A 1 116 ? -3.217 -2.727 10.313 1.00 91.88 116 TYR A N 1
ATOM 947 C CA . TYR A 1 116 ? -3.043 -2.327 8.918 1.00 91.88 116 TYR A CA 1
ATOM 948 C C . TYR A 1 116 ? -1.826 -2.990 8.276 1.00 91.88 116 TYR A C 1
ATOM 950 O O . TYR A 1 116 ? -0.777 -3.157 8.902 1.00 91.88 116 TYR A O 1
ATOM 958 N N . TYR A 1 117 ? -1.955 -3.320 6.997 1.00 94.44 117 TYR A N 1
ATOM 959 C CA . TYR A 1 117 ? -0.874 -3.856 6.181 1.00 94.44 117 TYR A CA 1
ATOM 960 C C . TYR A 1 117 ? -1.107 -3.530 4.707 1.00 94.44 117 TYR A C 1
ATOM 962 O O . TYR A 1 117 ? -2.204 -3.136 4.313 1.00 94.44 117 TYR A O 1
ATOM 970 N N . VAL A 1 118 ? -0.072 -3.666 3.888 1.00 95.31 118 VAL A N 1
ATOM 971 C CA . VAL A 1 118 ? -0.156 -3.382 2.453 1.00 95.31 118 VAL A CA 1
ATOM 972 C C . VAL A 1 118 ? -0.008 -4.637 1.611 1.00 95.31 118 VAL A C 1
ATOM 974 O O . VAL A 1 118 ? 0.660 -5.583 2.019 1.00 95.31 118 VAL A O 1
ATOM 977 N N . LYS A 1 119 ? -0.607 -4.599 0.421 1.00 96.81 119 LYS A N 1
ATOM 978 C CA . LYS A 1 119 ? -0.305 -5.494 -0.695 1.00 96.81 119 LYS A CA 1
ATOM 979 C C . LYS A 1 119 ? 0.156 -4.680 -1.900 1.00 96.81 119 LYS A C 1
ATOM 981 O O . LYS A 1 119 ? -0.454 -3.677 -2.263 1.00 96.81 119 LYS A O 1
ATOM 986 N N . VAL A 1 120 ? 1.232 -5.094 -2.537 1.00 97.31 120 VAL A N 1
ATOM 987 C CA . VAL A 1 120 ? 1.809 -4.534 -3.748 1.00 97.31 120 VAL A CA 1
ATOM 988 C C . VAL A 1 120 ? 1.193 -5.291 -4.908 1.00 97.31 120 VAL A C 1
ATOM 990 O O . VAL A 1 120 ? 1.333 -6.501 -5.039 1.00 97.31 120 VAL A O 1
ATOM 993 N N . LEU A 1 121 ? 0.500 -4.562 -5.771 1.00 98.25 121 LEU A N 1
ATOM 994 C CA . LEU A 1 121 ? -0.170 -5.129 -6.934 1.00 98.25 121 LEU A CA 1
ATOM 995 C C . LEU A 1 121 ? 0.729 -5.088 -8.171 1.00 98.25 121 LEU A C 1
ATOM 997 O O . LEU A 1 121 ? 0.643 -5.965 -9.030 1.00 98.25 121 LEU A O 1
ATOM 1001 N N . LYS A 1 122 ? 1.569 -4.049 -8.288 1.00 98.31 122 LYS A N 1
ATOM 1002 C CA . LYS A 1 122 ? 2.474 -3.845 -9.428 1.00 98.31 122 LYS A CA 1
ATOM 1003 C C . LYS A 1 122 ? 3.764 -3.141 -9.030 1.00 98.31 122 LYS A C 1
ATOM 1005 O O . LYS A 1 122 ? 3.731 -2.250 -8.178 1.00 98.31 122 LYS A O 1
ATOM 1010 N N . ILE A 1 123 ? 4.846 -3.457 -9.736 1.00 96.69 123 ILE A N 1
ATOM 1011 C CA . ILE A 1 123 ? 6.097 -2.691 -9.761 1.00 96.69 123 ILE A CA 1
ATOM 1012 C C . ILE A 1 123 ? 6.421 -2.364 -11.219 1.00 96.69 123 ILE A C 1
ATOM 1014 O O . ILE A 1 123 ? 6.529 -3.254 -12.056 1.00 96.69 123 ILE A O 1
ATOM 1018 N N . GLY A 1 124 ? 6.537 -1.077 -11.547 1.00 95.62 124 GLY A N 1
ATOM 1019 C CA . GLY A 1 124 ? 6.603 -0.637 -12.936 1.00 95.62 124 GLY A CA 1
ATOM 1020 C C . GLY A 1 124 ? 5.371 -1.115 -13.711 1.00 95.62 124 GLY A C 1
ATOM 1021 O O . GLY A 1 124 ? 4.238 -0.794 -13.345 1.00 95.62 124 GLY A O 1
ATOM 1022 N N . ASN A 1 125 ? 5.601 -1.898 -14.765 1.00 96.44 125 ASN A N 1
ATOM 1023 C CA . ASN A 1 125 ? 4.539 -2.500 -15.573 1.00 96.44 125 ASN A CA 1
ATOM 1024 C C . ASN A 1 125 ? 4.203 -3.941 -15.157 1.00 96.44 125 ASN A C 1
ATOM 1026 O O . ASN A 1 125 ? 3.187 -4.478 -15.605 1.00 96.44 125 ASN A O 1
ATOM 1030 N N . ASP A 1 126 ? 5.009 -4.546 -14.286 1.00 97.56 126 ASP A N 1
ATOM 1031 C CA . ASP A 1 126 ? 4.883 -5.945 -13.907 1.00 97.56 126 ASP A CA 1
ATOM 1032 C C . ASP A 1 126 ? 3.894 -6.116 -12.756 1.00 97.56 126 ASP A C 1
ATOM 1034 O O . ASP A 1 126 ? 3.924 -5.398 -11.754 1.00 97.56 126 ASP A O 1
ATOM 1038 N N . VAL A 1 127 ? 2.990 -7.082 -12.912 1.00 98.12 127 VAL A N 1
ATOM 1039 C CA . VAL A 1 127 ? 2.043 -7.486 -11.866 1.00 98.12 127 VAL A CA 1
ATOM 1040 C C . VAL A 1 127 ? 2.754 -8.393 -10.876 1.00 98.12 127 VAL A C 1
ATOM 1042 O O . VAL A 1 127 ? 3.420 -9.339 -11.293 1.00 98.12 127 VAL A O 1
ATOM 1045 N N . VAL A 1 128 ? 2.553 -8.141 -9.582 1.00 98.00 128 VAL A N 1
ATOM 1046 C CA . VAL A 1 128 ? 3.070 -9.012 -8.525 1.00 98.00 128 VAL A CA 1
ATOM 1047 C C . VAL A 1 128 ? 2.282 -10.320 -8.515 1.00 98.00 128 VAL A C 1
ATOM 1049 O O . VAL A 1 128 ? 1.057 -10.316 -8.381 1.00 98.00 128 VAL A O 1
ATOM 1052 N N . ARG A 1 129 ? 2.981 -11.447 -8.650 1.00 96.94 129 ARG A N 1
ATOM 1053 C CA . ARG A 1 129 ? 2.442 -12.803 -8.485 1.00 96.94 129 ARG A CA 1
ATOM 1054 C C . ARG A 1 129 ? 3.427 -13.628 -7.677 1.00 96.94 129 ARG A C 1
ATOM 1056 O O . ARG A 1 129 ? 4.617 -13.585 -7.963 1.00 96.94 129 ARG A O 1
ATOM 1063 N N . ASP A 1 130 ? 2.935 -14.319 -6.653 1.00 94.94 130 ASP A N 1
ATOM 1064 C CA 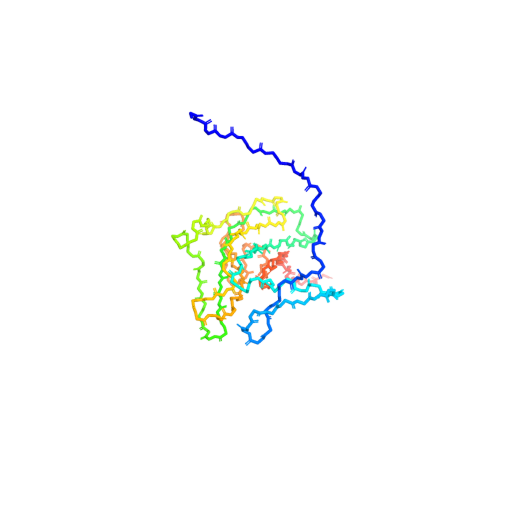. ASP A 1 130 ? 3.743 -15.182 -5.781 1.00 94.94 130 ASP A CA 1
ATOM 1065 C C . ASP A 1 130 ? 5.021 -14.498 -5.250 1.00 94.94 130 ASP A C 1
ATOM 1067 O O . ASP A 1 130 ? 6.101 -15.083 -5.201 1.00 94.94 130 ASP A O 1
ATOM 1071 N N . GLY A 1 131 ? 4.901 -13.216 -4.877 1.00 94.75 131 GLY A N 1
ATOM 1072 C CA . GLY A 1 131 ? 6.014 -12.412 -4.361 1.00 94.75 131 GLY A CA 1
ATOM 1073 C C . GLY A 1 131 ? 7.019 -11.943 -5.419 1.00 94.75 131 GLY A C 1
ATOM 1074 O O . GLY A 1 131 ? 8.124 -11.543 -5.060 1.00 94.75 131 GLY A O 1
ATOM 1075 N N . LEU A 1 132 ? 6.672 -11.982 -6.708 1.00 95.50 132 LEU A N 1
ATOM 1076 C CA . LEU A 1 132 ? 7.549 -11.590 -7.815 1.00 95.50 132 LEU A CA 1
ATOM 1077 C C . LEU A 1 132 ? 6.879 -10.583 -8.755 1.00 95.50 132 LEU A C 1
ATOM 1079 O O . LEU A 1 132 ? 5.730 -10.768 -9.147 1.00 95.50 132 LEU A O 1
ATOM 1083 N N . ALA A 1 133 ? 7.624 -9.561 -9.175 1.00 95.62 133 ALA A N 1
ATOM 1084 C CA . ALA A 1 133 ? 7.291 -8.666 -10.284 1.00 95.62 133 ALA A CA 1
ATOM 1085 C C . ALA A 1 133 ? 8.488 -8.604 -11.245 1.00 95.62 133 ALA A C 1
ATOM 1087 O O . ALA A 1 133 ? 9.471 -7.911 -10.983 1.00 95.62 133 ALA A O 1
ATOM 1088 N N . GLY A 1 134 ? 8.433 -9.392 -12.322 1.00 93.06 134 GLY A N 1
ATOM 1089 C CA . GLY A 1 134 ? 9.601 -9.631 -13.173 1.00 93.06 134 GLY A CA 1
ATOM 1090 C C . GLY A 1 134 ? 10.736 -10.283 -12.375 1.00 93.06 134 GLY A C 1
ATOM 1091 O O . GLY A 1 134 ? 10.523 -11.282 -11.687 1.00 93.06 134 GLY A O 1
ATOM 1092 N N . ASP A 1 135 ? 11.926 -9.683 -12.424 1.00 92.69 135 ASP A N 1
ATOM 1093 C CA . ASP A 1 135 ? 13.105 -10.117 -11.660 1.00 92.69 135 ASP A CA 1
ATOM 1094 C C . ASP A 1 135 ? 13.163 -9.537 -10.234 1.00 92.69 135 ASP A C 1
ATOM 1096 O O . ASP A 1 135 ? 14.152 -9.731 -9.524 1.00 92.69 135 ASP A O 1
ATOM 1100 N N . ILE A 1 136 ? 12.132 -8.808 -9.798 1.00 93.44 136 ILE A N 1
ATOM 1101 C CA . ILE A 1 136 ? 12.073 -8.205 -8.463 1.00 93.44 136 ILE A CA 1
ATOM 1102 C C . ILE A 1 136 ? 11.312 -9.135 -7.522 1.00 93.44 136 ILE A C 1
ATOM 1104 O O . ILE A 1 136 ? 10.154 -9.475 -7.765 1.00 93.44 136 ILE A O 1
ATOM 1108 N N . VAL A 1 137 ? 11.949 -9.496 -6.412 1.00 94.81 137 VAL A N 1
ATOM 1109 C CA . VAL A 1 137 ? 11.315 -10.156 -5.270 1.00 94.81 137 VAL A CA 1
ATOM 1110 C C . VAL A 1 137 ? 10.693 -9.089 -4.379 1.00 94.81 137 VAL A C 1
ATOM 1112 O O . VAL A 1 137 ? 11.366 -8.146 -3.960 1.00 94.81 137 VAL A O 1
ATOM 1115 N N . VAL A 1 138 ? 9.413 -9.260 -4.075 1.00 95.25 138 VAL A N 1
ATOM 1116 C CA . VAL A 1 138 ? 8.605 -8.366 -3.248 1.00 95.25 138 VAL A CA 1
ATOM 1117 C C . VAL A 1 138 ? 8.297 -9.065 -1.932 1.00 95.25 138 VAL A C 1
ATOM 1119 O O . VAL A 1 138 ? 7.684 -10.132 -1.914 1.00 95.25 138 VAL A O 1
ATOM 1122 N N . LYS A 1 139 ? 8.718 -8.467 -0.817 1.00 93.62 139 LYS A N 1
ATOM 1123 C CA . LYS A 1 139 ? 8.418 -8.952 0.535 1.00 93.62 139 LYS A CA 1
ATOM 1124 C C . LYS A 1 139 ? 7.672 -7.887 1.322 1.00 93.62 139 LYS A C 1
ATOM 1126 O O . LYS A 1 139 ? 8.177 -6.787 1.535 1.00 93.62 139 LYS A O 1
ATOM 1131 N N . GLU A 1 140 ? 6.487 -8.239 1.796 1.00 91.69 140 GLU A N 1
ATOM 1132 C CA . GLU A 1 140 ? 5.637 -7.374 2.613 1.00 91.69 140 GLU A CA 1
ATOM 1133 C C . GLU A 1 140 ? 5.682 -7.829 4.067 1.00 91.69 140 GLU A C 1
ATOM 1135 O O . GLU A 1 140 ? 5.507 -9.008 4.377 1.00 91.69 140 GLU A O 1
ATOM 1140 N N . LYS A 1 141 ? 5.897 -6.886 4.983 1.00 88.50 141 LYS A N 1
ATOM 1141 C CA . LYS A 1 141 ? 5.799 -7.123 6.424 1.00 88.50 141 LYS A CA 1
ATOM 1142 C C . LYS A 1 141 ? 5.020 -5.986 7.070 1.00 88.50 141 LYS A C 1
ATOM 1144 O O . LYS A 1 141 ? 5.584 -4.956 7.452 1.00 88.50 141 LYS A O 1
ATOM 1149 N N . GLY A 1 142 ? 3.708 -6.180 7.187 1.00 92.56 142 GLY A N 1
ATOM 1150 C CA . GLY A 1 142 ? 2.795 -5.141 7.657 1.00 92.56 142 GLY A CA 1
ATOM 1151 C C . GLY A 1 142 ? 2.807 -3.953 6.697 1.00 92.56 142 GLY A C 1
ATOM 1152 O O . GLY A 1 142 ? 2.370 -4.077 5.559 1.00 92.56 142 GLY A O 1
ATOM 1153 N N . LEU A 1 143 ? 3.333 -2.816 7.155 1.00 93.19 143 LEU A N 1
ATOM 1154 C CA . LEU A 1 143 ? 3.460 -1.577 6.377 1.00 93.19 143 LEU A CA 1
ATOM 1155 C C . LEU A 1 143 ? 4.847 -1.386 5.736 1.00 93.19 143 LEU A C 1
ATOM 1157 O O . LEU A 1 143 ? 5.090 -0.371 5.087 1.00 93.19 143 LEU A O 1
ATOM 1161 N N . ASN A 1 144 ? 5.769 -2.334 5.915 1.00 92.00 144 ASN A N 1
ATOM 1162 C CA . ASN A 1 144 ? 7.090 -2.280 5.293 1.00 92.00 144 ASN A CA 1
ATOM 1163 C C . ASN A 1 144 ? 7.108 -3.135 4.029 1.00 92.00 144 ASN A C 1
ATOM 1165 O O . ASN A 1 144 ? 6.724 -4.305 4.062 1.00 92.00 144 ASN A O 1
ATOM 1169 N N . ILE A 1 145 ? 7.597 -2.555 2.939 1.00 92.56 145 ILE A N 1
ATOM 1170 C CA . ILE A 1 145 ? 7.805 -3.226 1.661 1.00 92.56 145 ILE A CA 1
ATOM 1171 C C . ILE A 1 145 ? 9.308 -3.311 1.409 1.00 92.56 145 ILE A C 1
ATOM 1173 O O . ILE A 1 145 ? 10.001 -2.294 1.432 1.00 92.56 145 ILE A O 1
ATOM 1177 N N . MET A 1 146 ? 9.810 -4.518 1.178 1.00 93.00 146 MET A N 1
ATOM 1178 C CA . MET A 1 146 ? 11.218 -4.807 0.924 1.00 93.00 146 MET A CA 1
ATOM 1179 C C . MET A 1 146 ? 11.355 -5.423 -0.467 1.00 93.00 146 MET A C 1
ATOM 1181 O O . MET A 1 146 ? 10.865 -6.527 -0.706 1.00 93.00 146 MET A O 1
ATOM 1185 N N . ASN A 1 147 ? 12.033 -4.715 -1.365 1.00 90.94 147 ASN A N 1
ATOM 1186 C CA . ASN A 1 147 ? 12.266 -5.146 -2.738 1.00 90.94 147 ASN A CA 1
ATOM 1187 C C . ASN A 1 147 ? 13.735 -5.546 -2.926 1.00 90.94 147 ASN A C 1
ATOM 1189 O O . ASN A 1 147 ? 14.638 -4.797 -2.534 1.00 90.94 147 ASN A O 1
ATOM 1193 N N . SER A 1 148 ? 13.969 -6.694 -3.561 1.00 91.81 148 SER A N 1
ATOM 1194 C CA . SER A 1 148 ? 15.299 -7.223 -3.897 1.00 91.81 148 SER A CA 1
ATOM 1195 C C . SER A 1 148 ? 15.345 -7.800 -5.313 1.00 91.81 148 SER A C 1
ATOM 1197 O O . SER A 1 148 ? 14.303 -8.062 -5.906 1.00 91.81 148 SER A O 1
ATOM 1199 N N . ILE A 1 149 ? 16.540 -8.000 -5.878 1.00 88.75 149 ILE A N 1
ATOM 1200 C CA . ILE A 1 149 ? 16.690 -8.751 -7.138 1.00 88.75 149 ILE A CA 1
ATOM 1201 C C . ILE A 1 149 ? 16.537 -10.245 -6.837 1.00 88.75 149 ILE A C 1
ATOM 1203 O O . ILE A 1 149 ? 16.995 -10.724 -5.800 1.00 88.75 149 ILE A O 1
ATOM 1207 N N . LYS A 1 150 ? 15.903 -10.990 -7.741 1.00 84.19 150 LYS A N 1
ATOM 1208 C CA . LYS A 1 150 ? 15.927 -12.452 -7.738 1.00 84.19 150 LYS A CA 1
ATOM 1209 C C . LYS A 1 150 ? 17.370 -12.919 -7.911 1.00 84.19 150 LYS A C 1
ATOM 1211 O O . LYS A 1 150 ? 17.987 -12.649 -8.941 1.00 84.19 150 LYS A O 1
ATOM 1216 N N . GLU A 1 151 ? 17.909 -13.621 -6.921 1.00 78.06 151 GLU A N 1
ATOM 1217 C CA . GLU A 1 151 ? 19.234 -14.223 -7.051 1.00 78.06 151 GLU A CA 1
ATOM 1218 C C . GLU A 1 151 ? 19.267 -15.093 -8.313 1.00 78.06 151 GLU A C 1
ATOM 1220 O O . GLU A 1 151 ? 18.388 -15.932 -8.536 1.00 78.06 151 GLU A O 1
ATOM 1225 N N . LYS A 1 152 ? 20.260 -14.864 -9.179 1.00 65.38 152 LYS A N 1
ATOM 1226 C CA . LYS A 1 152 ? 20.501 -15.774 -10.296 1.00 65.38 152 LYS A CA 1
ATOM 1227 C C . LYS A 1 152 ? 20.969 -17.083 -9.683 1.00 65.38 152 LYS A C 1
ATOM 1229 O O . LYS A 1 152 ? 22.064 -17.127 -9.129 1.00 65.38 152 LYS A O 1
ATOM 1234 N N . THR A 1 153 ? 20.156 -18.132 -9.772 1.00 51.59 153 THR A N 1
ATOM 1235 C CA . THR A 1 153 ? 20.595 -19.487 -9.443 1.00 51.59 153 THR A CA 1
ATOM 1236 C C . THR A 1 153 ? 21.856 -19.758 -10.258 1.00 51.59 153 THR A C 1
ATOM 1238 O O . THR A 1 153 ? 21.811 -19.694 -11.488 1.00 51.59 153 THR A O 1
ATOM 1241 N N . GLY A 1 154 ? 22.991 -19.947 -9.583 1.00 46.31 154 GLY A N 1
ATOM 1242 C CA . GLY A 1 154 ? 24.279 -20.168 -10.228 1.00 46.31 154 GLY A CA 1
ATOM 1243 C C . GLY A 1 154 ? 24.202 -21.372 -11.159 1.00 46.31 154 GLY A C 1
ATOM 1244 O O . GLY A 1 154 ? 24.112 -22.507 -10.701 1.00 46.31 154 GLY A O 1
ATOM 1245 N N . GLY A 1 155 ? 24.198 -21.112 -12.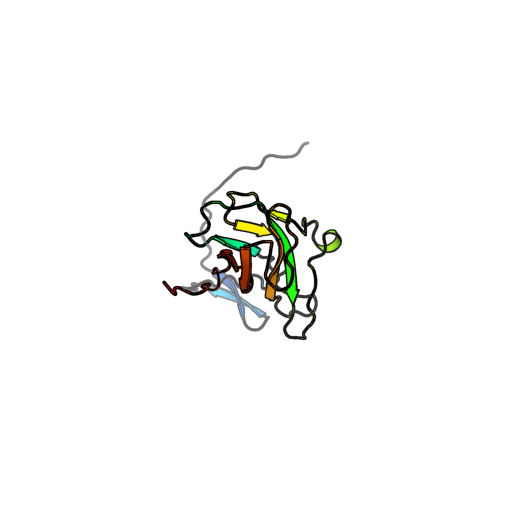464 1.00 43.94 155 GLY A N 1
ATOM 1246 C CA . GLY A 1 155 ? 24.464 -22.119 -13.478 1.00 43.94 155 GLY A CA 1
ATOM 1247 C C . GLY A 1 155 ? 25.963 -22.374 -13.518 1.00 43.94 155 GLY A C 1
ATOM 1248 O O . GLY A 1 155 ? 26.700 -21.554 -14.050 1.00 43.94 155 GLY A O 1
ATOM 1249 N N . ASP A 1 156 ? 26.358 -23.471 -12.881 1.00 46.91 156 ASP A N 1
ATOM 1250 C CA . ASP A 1 156 ? 27.491 -24.341 -13.204 1.00 46.91 156 ASP A CA 1
ATOM 1251 C C . ASP A 1 156 ? 28.789 -23.659 -13.682 1.00 46.91 156 ASP A C 1
ATOM 1253 O O . ASP A 1 156 ? 29.035 -23.449 -14.871 1.00 46.91 156 ASP A O 1
ATOM 1257 N N . SER A 1 157 ? 29.671 -23.359 -12.729 1.00 46.75 157 SER A N 1
ATOM 1258 C CA . SER A 1 157 ? 31.102 -23.266 -13.005 1.00 46.75 157 SER A CA 1
ATOM 1259 C C . SER A 1 157 ? 31.662 -24.677 -13.180 1.00 46.75 157 SER A C 1
ATOM 1261 O O . SER A 1 157 ? 32.102 -25.286 -12.208 1.00 46.75 157 SER A O 1
ATOM 1263 N N . THR A 1 158 ? 31.692 -25.145 -14.426 1.00 47.03 158 THR A N 1
ATOM 1264 C CA . THR A 1 158 ? 32.619 -26.192 -14.862 1.00 47.03 158 THR A CA 1
ATOM 1265 C C . THR A 1 158 ? 33.302 -25.753 -16.164 1.00 47.03 158 THR A C 1
ATOM 1267 O O . THR A 1 158 ? 32.728 -25.851 -17.248 1.00 47.03 158 THR A O 1
ATOM 1270 N N . GLN A 1 159 ? 34.532 -25.247 -16.043 1.00 41.50 159 GLN A N 1
ATOM 1271 C CA . GLN A 1 159 ? 35.596 -25.380 -17.045 1.00 41.50 159 GLN A CA 1
ATOM 1272 C C . GLN A 1 159 ? 36.877 -25.780 -16.325 1.00 41.50 159 GLN A C 1
ATOM 1274 O O . GLN A 1 159 ? 37.122 -25.215 -15.234 1.00 41.50 159 GLN A O 1
#

pLDDT: mean 74.45, std 23.32, range [25.19, 98.38]

Radius of gyration: 23.7 Å; chains: 1; bounding box: 59×69×58 Å

Sequence (159 aa):
MRIKSEDVVESGTYSDEAKVIINGDEQYQSNPTTVHLAENPKKNINITARVHWQSELKQAFPMVVELHRRTDEGRDEIVKKKIFRVKNPVTIAKDAREYTWKDMPRLDDEGHLYVYYVKVLKIGNDVVRDGLAGDIVVKEKGLNIMNSIKEKTGGDSTQ